Protein AF-A0A349CVR0-F1 (afdb_monomer)

Structure (mmCIF, N/CA/C/O backbone):
data_AF-A0A349CVR0-F1
#
_entry.id   AF-A0A349CVR0-F1
#
loop_
_atom_site.group_PDB
_atom_site.id
_atom_site.type_symbol
_atom_site.label_atom_id
_atom_site.label_alt_id
_atom_site.label_comp_id
_atom_site.label_asym_id
_atom_site.label_entity_id
_atom_site.label_seq_id
_atom_site.pdbx_PDB_ins_code
_atom_site.Cartn_x
_atom_site.Cartn_y
_atom_site.Cartn_z
_atom_site.occupancy
_atom_site.B_iso_or_equiv
_atom_site.auth_seq_id
_atom_site.auth_comp_id
_atom_site.auth_asym_id
_atom_site.auth_atom_id
_atom_site.pdbx_PDB_model_num
ATOM 1 N N . ALA A 1 1 ? -23.605 6.892 40.209 1.00 65.62 1 ALA A N 1
ATOM 2 C CA . ALA A 1 1 ? -23.032 5.630 39.696 1.00 65.62 1 ALA A CA 1
ATOM 3 C C . ALA A 1 1 ? -23.628 5.227 38.341 1.00 65.62 1 ALA A C 1
ATOM 5 O O . ALA A 1 1 ? -22.914 5.311 37.355 1.00 65.62 1 ALA A O 1
ATOM 6 N N . ALA A 1 2 ? -24.920 4.873 38.238 1.00 73.62 2 ALA A N 1
ATOM 7 C CA . ALA A 1 2 ? -25.500 4.354 36.984 1.00 73.62 2 ALA A CA 1
ATOM 8 C C . ALA A 1 2 ? -25.453 5.330 35.785 1.00 73.62 2 ALA A C 1
ATOM 10 O O . ALA A 1 2 ? -25.143 4.917 34.674 1.00 73.62 2 ALA A O 1
ATOM 11 N N . VAL A 1 3 ? -25.694 6.628 36.009 1.00 78.50 3 VAL A N 1
ATOM 12 C CA . VAL A 1 3 ? -25.643 7.652 34.944 1.00 78.50 3 VAL A CA 1
ATOM 13 C C . VAL A 1 3 ? -24.212 7.881 34.439 1.00 78.50 3 VAL A C 1
ATOM 15 O O . VAL A 1 3 ? -24.001 7.982 33.239 1.00 78.50 3 VAL A O 1
ATOM 18 N N . GLN A 1 4 ? -23.216 7.890 35.331 1.00 77.19 4 GLN A N 1
ATOM 19 C CA . GLN A 1 4 ? -21.801 8.008 34.946 1.00 77.19 4 GLN A CA 1
ATOM 20 C C . GLN A 1 4 ? -21.337 6.794 34.131 1.00 77.19 4 GLN A C 1
ATOM 22 O O . GLN A 1 4 ? -20.750 6.968 33.070 1.00 77.19 4 GLN A O 1
ATOM 27 N N . ALA A 1 5 ? -21.703 5.581 34.557 1.00 78.12 5 ALA A N 1
ATOM 28 C CA . ALA A 1 5 ? -21.410 4.361 33.805 1.00 78.12 5 ALA A CA 1
ATOM 29 C C . ALA A 1 5 ? -22.079 4.348 32.415 1.00 78.12 5 ALA A C 1
ATOM 31 O O . ALA A 1 5 ? -21.495 3.868 31.446 1.00 78.12 5 ALA A O 1
ATOM 32 N N . ALA A 1 6 ? -23.293 4.897 32.292 1.00 75.62 6 ALA A N 1
ATOM 33 C CA . ALA A 1 6 ? -23.977 5.020 31.006 1.00 75.62 6 ALA A CA 1
ATOM 34 C C . ALA A 1 6 ? -23.273 6.011 30.061 1.00 75.62 6 ALA A C 1
ATOM 36 O O . ALA A 1 6 ? -23.119 5.710 28.877 1.00 75.62 6 ALA A O 1
ATOM 37 N N . VAL A 1 7 ? -22.804 7.148 30.587 1.00 84.38 7 VAL A N 1
ATOM 38 C CA . VAL A 1 7 ? -22.047 8.156 29.825 1.00 84.38 7 VAL A CA 1
ATOM 39 C C . VAL A 1 7 ? -20.702 7.596 29.354 1.00 84.38 7 VAL A C 1
ATOM 41 O O . VAL A 1 7 ? -20.362 7.736 28.180 1.00 84.38 7 VAL A O 1
ATOM 44 N N . GLU A 1 8 ? -19.964 6.894 30.216 1.00 76.06 8 GLU A N 1
ATOM 45 C CA . GLU A 1 8 ? -18.711 6.221 29.838 1.00 76.06 8 GLU A CA 1
ATOM 46 C C . GLU A 1 8 ? -18.943 5.144 28.765 1.00 76.06 8 GLU A C 1
ATOM 48 O O . GLU A 1 8 ? -18.221 5.081 27.768 1.00 76.06 8 GLU A O 1
ATOM 53 N N . ALA A 1 9 ? -20.002 4.339 28.902 1.00 71.81 9 ALA A N 1
ATOM 54 C CA . ALA A 1 9 ? -20.362 3.326 27.910 1.00 71.81 9 ALA A CA 1
ATOM 55 C C . ALA A 1 9 ? -20.781 3.927 26.555 1.00 71.81 9 ALA A C 1
ATOM 57 O O . ALA A 1 9 ? -20.646 3.279 25.513 1.00 71.81 9 ALA A O 1
ATOM 58 N N . GLU A 1 10 ? -21.327 5.141 26.536 1.00 76.06 10 GLU A N 1
ATOM 59 C CA . GLU A 1 10 ? -21.632 5.858 25.298 1.00 76.06 10 GLU A CA 1
ATOM 60 C C . GLU A 1 10 ? -20.367 6.425 24.641 1.00 76.06 10 GLU A C 1
ATOM 62 O O . GLU A 1 10 ? -20.188 6.276 23.432 1.00 76.06 10 GLU A O 1
ATOM 67 N N . GLN A 1 11 ? -19.450 6.995 25.426 1.00 73.81 11 GLN A N 1
ATOM 68 C CA . GLN A 1 11 ? -18.164 7.486 24.924 1.00 73.81 11 GLN A CA 1
ATOM 69 C C . GLN A 1 11 ? -17.327 6.359 24.308 1.00 73.81 11 GLN A C 1
ATOM 71 O O . GLN A 1 11 ? -16.842 6.507 23.186 1.00 73.81 11 GLN A O 1
ATOM 76 N N . LEU A 1 12 ? -17.241 5.205 24.978 1.00 72.12 12 LEU A N 1
ATOM 77 C CA . LEU A 1 12 ? -16.555 4.018 24.454 1.00 72.12 12 LEU A CA 1
ATOM 78 C C . LEU A 1 12 ? -17.185 3.505 23.153 1.00 72.12 12 LEU A C 1
ATOM 80 O O . LEU A 1 12 ? -16.472 3.074 22.247 1.00 72.12 12 LEU A O 1
ATOM 84 N N . ARG A 1 13 ? -18.518 3.573 23.022 1.00 72.38 13 ARG A N 1
ATOM 85 C CA . ARG A 1 13 ? -19.207 3.211 21.773 1.00 72.38 13 ARG A CA 1
ATOM 86 C C . ARG A 1 13 ? -18.839 4.152 20.629 1.00 72.38 13 ARG A C 1
ATOM 88 O O . ARG A 1 13 ? -18.436 3.671 19.577 1.00 72.38 13 ARG A O 1
ATOM 95 N N . ARG A 1 14 ? -18.893 5.468 20.852 1.00 77.19 14 ARG A N 1
ATOM 96 C CA . ARG A 1 14 ? -18.522 6.470 19.835 1.00 77.19 14 ARG A CA 1
ATOM 97 C C . ARG A 1 14 ? -17.058 6.347 19.407 1.00 77.19 14 ARG A C 1
ATOM 99 O O . ARG A 1 14 ? -16.754 6.443 18.219 1.00 77.19 14 ARG A O 1
ATOM 106 N N . GLN A 1 15 ? -16.159 6.099 20.359 1.00 70.62 15 GLN A N 1
ATOM 107 C CA . GLN A 1 15 ? -14.754 5.811 20.071 1.00 70.62 15 GLN A CA 1
ATOM 108 C C . GLN A 1 15 ? -14.630 4.549 19.213 1.00 70.62 15 GLN A C 1
ATOM 110 O O . GLN A 1 15 ? -14.039 4.604 18.142 1.00 70.62 15 GLN A O 1
ATOM 115 N N . SER A 1 16 ? -15.277 3.449 19.609 1.00 70.25 16 SER A N 1
ATOM 116 C CA . SER A 1 16 ? -15.272 2.201 18.838 1.00 70.25 16 SER A CA 1
ATOM 117 C C . SER A 1 16 ? -15.805 2.366 17.410 1.00 70.25 16 SER A C 1
ATOM 119 O O . SER A 1 16 ? -15.245 1.771 16.492 1.00 70.25 16 SER A O 1
ATOM 121 N N . ASP A 1 17 ? -16.853 3.163 17.199 1.00 73.38 17 ASP A N 1
ATOM 122 C CA . ASP A 1 17 ? -17.393 3.440 15.862 1.00 73.38 17 ASP A CA 1
ATOM 123 C C . ASP A 1 17 ? -16.415 4.243 15.002 1.00 73.38 17 ASP A C 1
ATOM 125 O O . ASP A 1 17 ? -16.221 3.932 13.827 1.00 73.38 17 ASP A O 1
ATOM 129 N N . THR A 1 18 ? -15.743 5.222 15.607 1.00 73.00 18 THR A N 1
ATOM 130 C CA . THR A 1 18 ? -14.719 6.025 14.930 1.00 73.00 18 THR A CA 1
ATOM 131 C C . THR A 1 18 ? -13.531 5.154 14.509 1.00 73.00 18 THR A C 1
ATOM 133 O O . THR A 1 18 ? -13.061 5.255 13.379 1.00 73.00 18 THR A O 1
ATOM 136 N N . GLU A 1 19 ? -13.067 4.253 15.379 1.00 69.44 19 GLU A N 1
ATOM 137 C CA . GLU A 1 19 ? -11.964 3.336 15.056 1.00 69.44 19 GLU A CA 1
ATOM 138 C C . GLU A 1 19 ? -12.351 2.322 13.973 1.00 69.44 19 GLU A C 1
ATOM 140 O O . GLU A 1 19 ? -11.552 2.022 13.087 1.00 69.44 19 GLU A O 1
ATOM 145 N N . ARG A 1 20 ? -13.601 1.833 13.979 1.00 70.88 20 ARG A N 1
ATOM 146 C CA . ARG A 1 20 ? -14.117 0.985 12.893 1.00 70.88 20 ARG A CA 1
ATOM 147 C C . ARG A 1 20 ? -14.082 1.701 11.548 1.00 70.88 20 ARG A C 1
ATOM 149 O O . ARG A 1 20 ? -13.683 1.096 10.556 1.00 70.88 20 ARG A O 1
ATOM 156 N N . GLN A 1 21 ? -14.467 2.976 11.515 1.00 73.75 21 GLN A N 1
ATOM 157 C CA . GLN A 1 21 ? -14.404 3.783 10.297 1.00 73.75 21 GLN A CA 1
ATOM 158 C C . GLN A 1 21 ? -12.962 3.977 9.819 1.00 73.75 21 GLN A C 1
ATOM 160 O O . GLN A 1 21 ? -12.699 3.754 8.641 1.00 73.75 21 GLN A O 1
ATOM 165 N N . ARG A 1 22 ? -12.021 4.298 10.720 1.00 75.19 22 ARG A N 1
ATOM 166 C CA . ARG A 1 22 ? -10.593 4.422 10.366 1.00 75.19 22 ARG A CA 1
ATOM 167 C C . ARG A 1 22 ? -10.014 3.120 9.817 1.00 75.19 22 ARG A C 1
ATOM 169 O O . ARG A 1 22 ? -9.371 3.120 8.772 1.00 75.19 22 ARG A O 1
ATOM 176 N N . SER A 1 23 ? -10.308 1.996 10.465 1.00 71.81 23 SER A N 1
ATOM 177 C CA . SER A 1 23 ? -9.871 0.682 9.987 1.00 71.81 23 SER A CA 1
ATOM 178 C C . SER A 1 23 ? -10.423 0.357 8.597 1.00 71.81 23 SER A C 1
ATOM 180 O O . SER A 1 23 ? -9.715 -0.228 7.783 1.00 71.81 23 SER A O 1
ATOM 182 N N . ALA A 1 24 ? -11.682 0.707 8.319 1.00 76.81 24 ALA A N 1
ATOM 183 C CA . ALA A 1 24 ? -12.279 0.485 7.005 1.00 76.81 24 ALA A CA 1
ATOM 184 C C . ALA A 1 24 ? -11.616 1.360 5.927 1.00 76.81 24 ALA A C 1
ATOM 186 O O . ALA A 1 24 ? -11.384 0.889 4.815 1.00 76.81 24 ALA A O 1
ATOM 187 N N . THR A 1 25 ? -11.265 2.608 6.256 1.00 81.06 25 THR A N 1
ATOM 188 C CA . THR A 1 25 ? -10.543 3.490 5.328 1.00 81.06 25 THR A CA 1
ATOM 189 C C . THR A 1 25 ? -9.124 3.002 5.049 1.00 81.06 25 THR A C 1
ATOM 191 O O . THR A 1 25 ? -8.730 2.971 3.890 1.00 81.06 25 THR A O 1
ATOM 194 N N . GLU A 1 26 ? -8.394 2.535 6.068 1.00 77.81 26 GLU A N 1
ATOM 195 C CA . GLU A 1 26 ? -7.047 1.965 5.902 1.00 77.81 26 GLU A CA 1
ATOM 196 C C . GLU A 1 26 ? -7.061 0.717 5.011 1.00 77.81 26 GLU A C 1
ATOM 198 O O . GLU A 1 26 ? -6.207 0.560 4.141 1.00 77.81 26 GLU A O 1
ATOM 203 N N . GLN A 1 27 ? -8.051 -0.166 5.187 1.00 75.12 27 GLN A N 1
ATOM 204 C CA . GLN A 1 27 ? -8.214 -1.339 4.325 1.00 75.12 27 GLN A CA 1
ATOM 205 C C . GLN A 1 27 ? -8.525 -0.944 2.879 1.00 75.12 27 GLN A C 1
ATOM 207 O O . GLN A 1 27 ? -7.939 -1.498 1.949 1.00 75.12 27 GLN A O 1
ATOM 212 N N . ALA A 1 28 ? -9.425 0.021 2.676 1.00 81.69 28 ALA A N 1
ATOM 213 C CA . ALA A 1 28 ? -9.742 0.517 1.341 1.00 81.69 28 ALA A CA 1
ATOM 214 C C . ALA A 1 28 ? -8.511 1.139 0.658 1.00 81.69 28 ALA A C 1
ATOM 216 O O . ALA A 1 28 ? -8.289 0.912 -0.531 1.00 81.69 28 ALA A O 1
ATOM 217 N N . GLU A 1 29 ? -7.690 1.870 1.413 1.00 83.06 29 GLU A N 1
ATOM 218 C CA . GLU A 1 29 ? -6.444 2.464 0.929 1.00 83.06 29 GLU A CA 1
ATOM 219 C C . GLU A 1 29 ? -5.401 1.398 0.569 1.00 83.06 29 GLU A C 1
ATOM 221 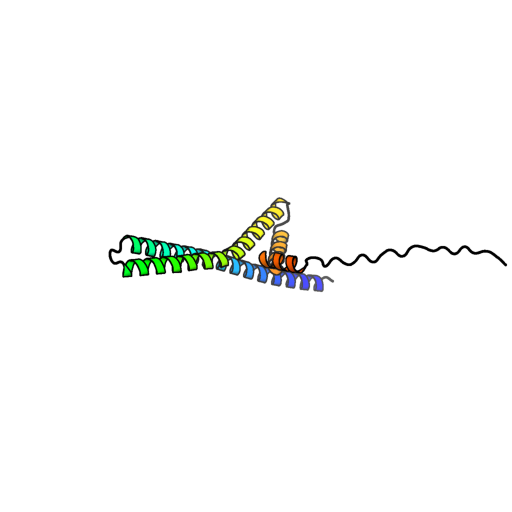O O . GLU A 1 29 ? -4.826 1.452 -0.516 1.00 83.06 29 GLU A O 1
ATOM 226 N N . ALA A 1 30 ? -5.221 0.371 1.406 1.00 77.88 30 ALA A N 1
ATOM 227 C CA . ALA A 1 30 ? -4.322 -0.746 1.113 1.00 77.88 30 ALA A CA 1
ATOM 228 C C . ALA A 1 30 ? -4.713 -1.482 -0.181 1.00 77.88 30 ALA A C 1
ATOM 230 O O . ALA A 1 30 ? -3.860 -1.788 -1.018 1.00 77.88 30 ALA A O 1
ATOM 231 N N . VAL A 1 31 ? -6.015 -1.723 -0.382 1.00 85.12 31 VAL A N 1
ATOM 232 C CA . VAL A 1 31 ? -6.539 -2.340 -1.612 1.00 85.12 31 VAL A CA 1
ATOM 233 C C . VAL A 1 31 ? -6.313 -1.433 -2.822 1.00 85.12 31 VAL A C 1
ATOM 235 O O . VAL A 1 31 ? -5.931 -1.919 -3.887 1.00 85.12 31 VAL A O 1
ATOM 238 N N . ALA A 1 32 ? -6.525 -0.123 -2.681 1.00 89.00 32 ALA A N 1
ATOM 239 C CA . ALA A 1 32 ? -6.294 0.834 -3.760 1.00 89.00 32 ALA A CA 1
ATOM 240 C C . ALA A 1 32 ? -4.812 0.900 -4.164 1.00 89.00 32 ALA A C 1
ATOM 242 O O . ALA A 1 32 ? -4.505 0.851 -5.354 1.00 89.00 32 ALA A O 1
ATOM 243 N N . LEU A 1 33 ? -3.898 0.940 -3.189 1.00 86.38 33 LEU A N 1
ATOM 244 C CA . LEU A 1 33 ? -2.454 0.920 -3.434 1.00 86.38 33 LEU A CA 1
ATOM 245 C C . LEU A 1 33 ? -2.011 -0.390 -4.096 1.00 86.38 33 LEU A C 1
ATOM 247 O O . LEU A 1 33 ? -1.224 -0.360 -5.036 1.00 86.38 33 LEU A O 1
ATOM 251 N N . SER A 1 34 ? -2.563 -1.530 -3.672 1.00 85.75 34 SER A N 1
ATOM 252 C CA . SER A 1 34 ? -2.262 -2.828 -4.294 1.00 85.75 34 SER A CA 1
ATOM 253 C C . SER A 1 34 ? -2.655 -2.842 -5.776 1.00 85.75 34 SER A C 1
ATOM 255 O O . SER A 1 34 ? -1.839 -3.171 -6.629 1.00 85.75 34 SER A O 1
ATOM 257 N N . ARG A 1 35 ? -3.864 -2.362 -6.107 1.00 91.44 35 ARG A N 1
ATOM 258 C CA . ARG A 1 35 ? -4.310 -2.235 -7.508 1.00 91.44 35 ARG A CA 1
ATOM 259 C C . ARG A 1 35 ? -3.428 -1.291 -8.324 1.00 91.44 35 ARG A C 1
ATOM 261 O O . ARG A 1 35 ? -3.165 -1.561 -9.491 1.00 91.44 35 ARG A O 1
ATOM 268 N N . GLN A 1 36 ? -2.976 -0.193 -7.720 1.00 91.62 36 GLN A N 1
ATOM 269 C CA . GLN A 1 36 ? -2.077 0.753 -8.378 1.00 91.62 36 GLN A CA 1
ATOM 270 C C . GLN A 1 36 ? -0.703 0.130 -8.670 1.00 91.62 36 GLN A C 1
ATOM 272 O O . GLN A 1 36 ? -0.129 0.408 -9.723 1.00 91.62 36 GLN A O 1
ATOM 277 N N . ALA A 1 37 ? 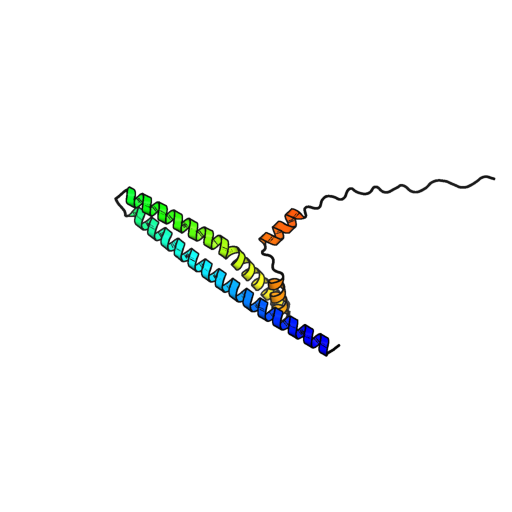-0.184 -0.713 -7.774 1.00 88.06 37 ALA A N 1
ATOM 278 C CA . ALA A 1 37 ? 1.038 -1.467 -8.034 1.00 88.06 37 ALA A CA 1
ATOM 279 C C . ALA A 1 37 ? 0.853 -2.434 -9.216 1.00 88.06 37 ALA A C 1
ATOM 281 O O . ALA A 1 37 ? 1.654 -2.399 -10.146 1.00 88.06 37 ALA A O 1
ATOM 282 N N . ASP A 1 38 ? -0.253 -3.187 -9.248 1.00 91.56 38 ASP A N 1
ATOM 283 C CA . ASP A 1 38 ? -0.561 -4.123 -10.342 1.00 91.56 38 ASP A CA 1
ATOM 284 C C . ASP A 1 38 ? -0.732 -3.423 -11.706 1.00 91.56 38 ASP A C 1
ATOM 286 O O . ASP A 1 38 ? -0.487 -4.000 -12.770 1.00 91.56 38 ASP A O 1
ATOM 290 N N . GLU A 1 39 ? -1.228 -2.184 -11.715 1.00 93.69 39 GLU A N 1
ATOM 291 C CA . GLU A 1 39 ? -1.291 -1.346 -12.919 1.00 93.69 39 GLU A CA 1
ATOM 292 C C . GLU A 1 39 ? 0.101 -0.922 -13.393 1.00 93.69 39 GLU A C 1
ATOM 294 O O . GLU A 1 39 ? 0.386 -1.015 -14.588 1.00 93.69 39 GLU A O 1
ATOM 299 N N . ALA A 1 40 ? 0.967 -0.502 -12.469 1.00 90.88 40 ALA A N 1
ATOM 300 C CA . ALA A 1 40 ? 2.338 -0.111 -12.776 1.00 90.88 40 ALA A CA 1
ATOM 301 C C . ALA A 1 40 ? 3.177 -1.303 -13.274 1.00 90.88 40 ALA A C 1
ATOM 303 O O . ALA A 1 40 ? 3.892 -1.165 -14.263 1.00 90.88 40 ALA A O 1
ATOM 304 N N . ASP A 1 41 ? 3.021 -2.499 -12.695 1.00 92.06 41 ASP A N 1
ATOM 305 C CA . ASP A 1 41 ? 3.678 -3.713 -13.203 1.00 92.06 41 ASP A CA 1
ATOM 306 C C . ASP A 1 41 ? 3.255 -4.024 -14.644 1.00 92.06 41 ASP A C 1
ATOM 308 O O . ASP A 1 41 ? 4.091 -4.293 -15.505 1.00 92.06 41 ASP A O 1
ATOM 312 N N . ARG A 1 42 ? 1.951 -3.940 -14.947 1.00 93.25 42 ARG A N 1
ATOM 313 C CA . ARG A 1 42 ? 1.454 -4.150 -16.316 1.00 93.25 42 ARG A CA 1
ATOM 314 C C . ARG A 1 42 ? 2.013 -3.121 -17.295 1.00 93.25 42 ARG A C 1
ATOM 316 O O . ARG A 1 42 ? 2.313 -3.475 -18.434 1.00 93.25 42 ARG A O 1
ATOM 323 N N . ALA A 1 43 ? 2.156 -1.867 -16.869 1.00 92.19 43 ALA A N 1
ATOM 324 C CA . ALA A 1 43 ? 2.775 -0.824 -17.680 1.00 92.19 43 ALA A CA 1
ATOM 325 C C . ALA A 1 43 ? 4.272 -1.096 -17.913 1.00 92.19 43 ALA A C 1
ATOM 327 O O . ALA A 1 43 ? 4.748 -0.942 -19.039 1.00 92.19 43 ALA A O 1
ATOM 328 N N . ALA A 1 44 ? 4.990 -1.568 -16.890 1.00 91.25 44 ALA A N 1
ATOM 329 C CA . ALA A 1 44 ? 6.390 -1.960 -17.004 1.00 91.25 44 ALA A CA 1
ATOM 330 C C . ALA A 1 44 ? 6.578 -3.116 -18.000 1.00 91.25 44 ALA A C 1
ATOM 332 O O . ALA A 1 44 ? 7.422 -3.030 -18.891 1.00 91.25 44 ALA A O 1
ATOM 333 N N . GLU A 1 45 ? 5.754 -4.163 -17.910 1.00 92.94 45 GLU A N 1
ATOM 334 C CA . GLU A 1 45 ? 5.780 -5.301 -18.839 1.00 92.94 45 GLU A CA 1
ATOM 335 C C . GLU A 1 45 ? 5.445 -4.895 -20.283 1.00 92.94 45 GLU A C 1
ATOM 337 O O . GLU A 1 45 ? 6.101 -5.335 -21.232 1.00 92.94 45 GLU A O 1
ATOM 342 N N . ALA A 1 46 ? 4.469 -4.002 -20.472 1.00 91.88 46 ALA A N 1
ATOM 343 C CA . ALA A 1 46 ? 4.148 -3.465 -21.793 1.00 91.88 46 ALA A CA 1
ATOM 344 C C . ALA A 1 46 ? 5.329 -2.681 -22.392 1.00 91.88 46 ALA A C 1
ATOM 346 O O . ALA A 1 46 ? 5.639 -2.836 -23.574 1.00 91.88 46 ALA A O 1
ATOM 347 N N . ALA A 1 47 ? 6.022 -1.883 -21.576 1.00 89.81 47 ALA A N 1
ATOM 348 C CA . ALA A 1 47 ? 7.202 -1.138 -22.000 1.00 89.81 47 ALA A CA 1
ATOM 349 C C . ALA A 1 47 ? 8.393 -2.061 -22.330 1.00 89.81 47 ALA A C 1
ATOM 351 O O . ALA A 1 47 ? 9.069 -1.834 -23.334 1.00 89.81 47 ALA A O 1
ATOM 352 N N . ARG A 1 48 ? 8.605 -3.152 -21.576 1.00 90.50 48 ARG A N 1
ATOM 353 C CA . ARG A 1 48 ? 9.605 -4.192 -21.912 1.00 90.50 48 ARG A CA 1
ATOM 354 C C . ARG A 1 48 ? 9.289 -4.867 -23.242 1.00 90.50 48 ARG A C 1
ATOM 356 O O . ARG A 1 48 ? 10.140 -4.916 -24.122 1.00 90.50 48 ARG A O 1
ATOM 363 N N . THR A 1 49 ? 8.037 -5.288 -23.416 1.00 92.38 49 THR A N 1
ATOM 364 C CA . THR A 1 49 ? 7.568 -5.909 -24.663 1.00 92.38 49 THR A CA 1
ATOM 365 C C . THR A 1 49 ? 7.773 -4.973 -25.854 1.00 92.38 49 THR A C 1
ATOM 367 O O . THR A 1 49 ? 8.202 -5.407 -26.919 1.00 92.38 49 THR A O 1
ATOM 370 N N . SER A 1 50 ? 7.504 -3.675 -25.671 1.00 87.19 50 SER A N 1
ATOM 371 C CA . SER A 1 50 ? 7.772 -2.652 -26.682 1.00 87.19 50 SER A CA 1
ATOM 372 C C . SER A 1 50 ? 9.262 -2.567 -27.015 1.00 87.19 50 SER A C 1
ATOM 374 O O . SER A 1 50 ? 9.612 -2.560 -28.189 1.00 87.19 50 SER A O 1
ATOM 376 N N . ALA A 1 51 ? 10.145 -2.539 -26.014 1.00 88.44 51 ALA A N 1
ATOM 377 C CA . ALA A 1 51 ? 11.589 -2.501 -26.237 1.00 88.44 51 ALA A CA 1
ATOM 378 C C . ALA A 1 51 ? 12.093 -3.713 -27.046 1.00 88.44 51 ALA A C 1
ATOM 380 O O . ALA A 1 51 ? 12.942 -3.555 -27.925 1.00 88.44 51 ALA A O 1
ATOM 381 N N . ASP A 1 52 ? 11.546 -4.904 -26.793 1.00 89.88 52 ASP A N 1
ATOM 382 C CA . ASP A 1 52 ? 11.968 -6.145 -27.454 1.00 89.88 52 ASP A CA 1
ATOM 383 C C . ASP A 1 52 ? 11.644 -6.170 -28.957 1.00 89.88 52 ASP A C 1
ATOM 385 O O . ASP A 1 52 ? 12.406 -6.733 -29.749 1.00 89.88 52 ASP A O 1
ATOM 389 N N . VAL A 1 53 ? 10.531 -5.548 -29.365 1.00 91.50 53 VAL A N 1
ATOM 390 C CA . VAL A 1 53 ? 10.073 -5.538 -30.767 1.00 91.50 53 VAL A CA 1
ATOM 391 C C . VAL A 1 53 ? 10.541 -4.318 -31.562 1.00 91.50 53 VAL A C 1
ATOM 393 O O . VAL A 1 53 ? 10.478 -4.338 -32.792 1.00 91.50 53 VAL A O 1
ATOM 396 N N . THR A 1 54 ? 11.023 -3.266 -30.894 1.00 86.88 54 THR A N 1
ATOM 397 C CA . THR A 1 54 ? 11.465 -2.027 -31.544 1.00 86.88 54 THR A CA 1
ATOM 398 C C . THR A 1 54 ? 12.837 -2.202 -32.212 1.00 86.88 54 THR A C 1
ATOM 400 O O . THR A 1 54 ? 13.809 -2.543 -31.531 1.00 86.88 54 THR A O 1
ATOM 403 N N . PRO A 1 55 ? 12.962 -1.961 -33.532 1.00 79.12 55 PRO A N 1
ATOM 404 C CA . PRO A 1 55 ? 14.233 -2.074 -34.249 1.00 79.12 55 PRO A CA 1
ATOM 405 C C . PRO A 1 55 ? 15.145 -0.849 -34.077 1.00 79.12 55 PRO A C 1
ATOM 407 O O . PRO A 1 55 ? 16.351 -0.977 -34.271 1.00 79.12 55 PRO A O 1
ATOM 410 N N . ASP A 1 56 ? 14.588 0.315 -33.728 1.00 93.94 56 ASP A N 1
ATOM 411 C CA . ASP A 1 56 ? 15.348 1.533 -33.439 1.00 93.94 56 ASP A CA 1
ATOM 412 C C . ASP A 1 56 ? 15.946 1.496 -32.024 1.00 93.94 56 ASP A C 1
ATOM 414 O O . ASP A 1 56 ? 15.262 1.210 -31.039 1.00 93.94 56 ASP A O 1
ATOM 418 N N . GLU A 1 57 ? 17.241 1.779 -31.918 1.00 87.69 57 GLU A N 1
ATOM 419 C CA . GLU A 1 57 ? 17.975 1.682 -30.655 1.00 87.69 57 GLU A CA 1
ATOM 420 C C . GLU A 1 57 ? 17.575 2.793 -29.669 1.00 87.69 57 GLU A C 1
ATOM 422 O O . GLU A 1 57 ? 17.417 2.527 -28.478 1.00 87.69 57 GLU A O 1
ATOM 427 N N . GLY A 1 58 ? 17.297 4.007 -30.155 1.00 89.31 58 GLY A N 1
ATOM 428 C CA . GLY A 1 58 ? 16.895 5.135 -29.311 1.00 89.31 58 GLY A CA 1
ATOM 42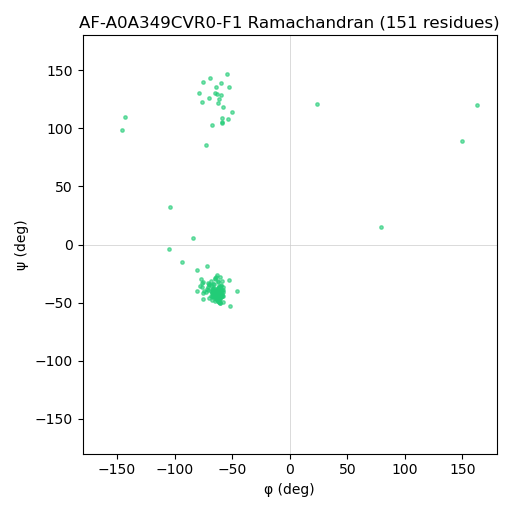9 C C . GLY A 1 58 ? 15.480 4.990 -28.746 1.00 89.31 58 GLY A C 1
ATOM 430 O O . GLY A 1 58 ? 15.224 5.333 -27.590 1.00 89.31 58 GLY A O 1
ATOM 431 N N . GLU A 1 59 ? 14.546 4.457 -29.530 1.00 86.69 59 GLU A N 1
ATOM 432 C CA . GLU A 1 59 ? 13.194 4.123 -29.072 1.00 86.69 59 GLU A CA 1
ATOM 433 C C . GLU A 1 59 ? 13.196 2.918 -28.117 1.00 86.69 59 GLU A C 1
ATOM 435 O O . GLU A 1 59 ? 12.435 2.893 -27.144 1.00 86.69 59 GLU A O 1
ATOM 440 N N . ARG A 1 60 ? 14.087 1.943 -28.337 1.00 89.12 60 ARG A N 1
ATOM 441 C CA . ARG A 1 60 ? 14.293 0.805 -27.432 1.00 89.12 60 ARG A CA 1
ATOM 442 C C . ARG A 1 60 ? 14.824 1.251 -26.071 1.00 89.12 60 ARG A C 1
ATOM 444 O O . ARG A 1 60 ? 14.280 0.834 -25.049 1.00 89.12 60 ARG A O 1
ATOM 451 N N . GLU A 1 61 ? 15.841 2.110 -26.042 1.00 90.69 61 GLU A N 1
ATOM 452 C CA . GLU A 1 61 ? 16.376 2.678 -24.797 1.00 90.69 61 GLU A CA 1
ATOM 453 C C . GLU A 1 61 ? 15.298 3.444 -24.022 1.00 90.69 61 GLU A C 1
ATOM 455 O O . GLU A 1 61 ? 15.135 3.255 -22.815 1.00 90.69 61 GLU A O 1
ATOM 460 N N . GLN A 1 62 ? 14.494 4.259 -24.710 1.00 90.50 62 GLN A N 1
ATOM 461 C CA . GLN A 1 62 ? 13.381 4.969 -24.077 1.00 90.50 62 GLN A CA 1
ATOM 462 C C . GLN A 1 62 ? 12.350 4.009 -23.477 1.00 90.50 62 GLN A C 1
ATOM 464 O O . GLN A 1 62 ? 11.910 4.219 -22.345 1.00 90.50 62 GLN A O 1
ATOM 469 N N . ALA A 1 63 ? 11.984 2.944 -24.193 1.00 87.88 63 ALA A N 1
ATOM 470 C CA . ALA A 1 63 ? 11.054 1.935 -23.697 1.00 87.88 63 ALA A CA 1
ATOM 471 C C . ALA A 1 63 ? 11.602 1.195 -22.460 1.00 87.88 63 ALA A C 1
ATOM 473 O O . ALA A 1 63 ? 10.861 0.975 -21.501 1.00 87.88 63 ALA A O 1
ATOM 474 N N . GLN A 1 64 ? 12.905 0.899 -22.414 1.00 89.38 64 GLN A N 1
ATOM 475 C CA . GLN A 1 64 ? 13.548 0.312 -21.230 1.00 89.38 64 GLN A CA 1
ATOM 476 C C . GLN A 1 64 ? 13.540 1.263 -20.026 1.00 89.38 64 GLN A C 1
ATOM 478 O O . GLN A 1 64 ? 13.184 0.851 -18.922 1.00 89.38 64 GLN A O 1
ATOM 483 N N . VAL A 1 65 ? 13.849 2.548 -20.233 1.00 93.06 65 VAL A N 1
ATOM 484 C CA . VAL A 1 65 ? 13.789 3.563 -19.166 1.00 93.06 65 VAL A CA 1
ATOM 485 C C . VAL A 1 65 ? 12.365 3.711 -18.623 1.00 93.06 65 VAL A C 1
ATOM 487 O O . VAL A 1 65 ? 12.174 3.866 -17.416 1.00 93.06 65 VAL A O 1
ATOM 490 N N . GLN A 1 66 ? 11.349 3.653 -19.487 1.00 90.25 66 GLN A N 1
ATOM 491 C CA . GLN A 1 66 ? 9.951 3.681 -19.049 1.00 90.25 66 GLN A CA 1
ATOM 492 C C . GLN A 1 66 ? 9.581 2.427 -18.252 1.00 90.25 66 GLN A C 1
ATOM 494 O O . GLN A 1 66 ? 8.954 2.543 -17.200 1.00 90.25 66 GLN A O 1
ATOM 499 N N . ALA A 1 67 ? 10.024 1.246 -18.689 1.00 90.25 67 ALA A N 1
ATOM 500 C CA . ALA A 1 67 ? 9.811 0.008 -17.947 1.00 90.25 67 ALA A CA 1
ATOM 501 C C . ALA A 1 67 ? 10.425 0.057 -16.541 1.00 90.25 67 ALA A C 1
ATOM 503 O O . ALA A 1 67 ? 9.783 -0.337 -15.570 1.00 90.25 67 ALA A O 1
ATOM 504 N N . GLU A 1 68 ? 11.650 0.569 -16.415 1.00 92.12 68 GLU A N 1
ATOM 505 C CA . GLU A 1 68 ? 12.325 0.719 -15.124 1.00 92.12 68 GLU A CA 1
ATOM 506 C C . GLU A 1 68 ? 11.594 1.715 -14.212 1.00 92.12 68 GLU A C 1
ATOM 508 O O . GLU A 1 68 ? 11.408 1.460 -13.021 1.00 92.12 68 GLU A O 1
ATOM 513 N N . ARG A 1 69 ? 11.114 2.838 -14.763 1.00 93.19 69 ARG A N 1
ATOM 514 C CA . ARG A 1 69 ? 10.326 3.825 -14.007 1.00 93.19 69 ARG A CA 1
ATOM 515 C C . ARG A 1 69 ? 9.033 3.238 -13.459 1.00 93.19 69 ARG A C 1
ATOM 517 O O . ARG A 1 69 ? 8.725 3.464 -12.289 1.00 93.19 69 ARG A O 1
ATOM 524 N N . GLU A 1 70 ? 8.292 2.502 -14.280 1.00 89.62 70 GLU A N 1
ATOM 525 C CA . GLU A 1 70 ? 7.035 1.889 -13.848 1.00 89.62 70 GLU A CA 1
ATOM 526 C C . GLU A 1 70 ? 7.275 0.739 -12.859 1.00 89.62 70 GLU A C 1
ATOM 528 O O . GLU A 1 70 ? 6.540 0.623 -11.880 1.00 89.62 70 GLU A O 1
ATOM 533 N N . GLN A 1 71 ? 8.366 -0.022 -13.004 1.00 90.81 71 GLN A N 1
ATOM 534 C CA . GLN A 1 71 ? 8.759 -1.019 -12.003 1.00 90.81 71 GLN A CA 1
ATOM 535 C C . GLN A 1 71 ? 9.073 -0.368 -10.648 1.00 90.81 71 GLN A C 1
ATOM 537 O O . GLN A 1 71 ? 8.519 -0.765 -9.624 1.00 90.81 71 GLN A O 1
ATOM 542 N N . ASN A 1 72 ? 9.889 0.690 -10.644 1.00 92.00 72 ASN A N 1
ATOM 543 C CA . ASN A 1 72 ? 10.211 1.445 -9.431 1.00 92.00 72 ASN A CA 1
ATOM 544 C C . ASN A 1 72 ? 8.951 2.037 -8.778 1.00 92.00 72 ASN A C 1
ATOM 546 O O . ASN A 1 72 ? 8.843 2.111 -7.552 1.00 92.00 72 ASN A O 1
ATOM 550 N N . ARG A 1 73 ? 7.975 2.457 -9.591 1.00 89.88 73 ARG A N 1
ATOM 551 C CA . ARG A 1 73 ? 6.679 2.939 -9.110 1.00 89.88 73 ARG A CA 1
ATOM 552 C C . ARG A 1 73 ? 5.860 1.822 -8.468 1.00 89.88 73 ARG A C 1
ATOM 554 O O . ARG A 1 73 ? 5.277 2.061 -7.408 1.00 89.88 73 ARG A O 1
ATOM 561 N N . ALA A 1 74 ? 5.802 0.644 -9.084 1.00 86.25 74 ALA A N 1
ATOM 562 C CA . ALA A 1 74 ? 5.128 -0.522 -8.523 1.00 86.25 74 ALA A CA 1
ATOM 563 C C . ALA A 1 74 ? 5.716 -0.880 -7.150 1.00 86.25 74 ALA A C 1
ATOM 565 O O . ALA A 1 74 ? 4.977 -0.954 -6.167 1.00 86.25 74 ALA A O 1
ATOM 566 N N . ASP A 1 75 ? 7.043 -0.973 -7.051 1.00 87.81 75 ASP A N 1
ATOM 567 C CA . ASP A 1 75 ? 7.741 -1.327 -5.811 1.00 87.81 75 ASP A CA 1
ATOM 568 C C . ASP A 1 75 ? 7.513 -0.292 -4.700 1.00 87.81 75 ASP A C 1
ATOM 570 O O . ASP A 1 75 ? 7.102 -0.648 -3.595 1.00 87.81 75 ASP A O 1
ATOM 574 N N . ALA A 1 76 ? 7.650 1.003 -5.005 1.00 86.56 76 ALA A N 1
ATOM 575 C CA . ALA A 1 76 ? 7.376 2.076 -4.044 1.00 86.56 76 ALA A CA 1
ATOM 576 C C . ALA A 1 76 ? 5.904 2.117 -3.588 1.00 86.56 76 ALA A C 1
ATOM 578 O O . ALA A 1 76 ? 5.586 2.628 -2.511 1.00 86.56 76 ALA A O 1
ATOM 579 N N . THR A 1 77 ? 4.985 1.626 -4.419 1.00 86.62 77 THR A N 1
ATOM 580 C CA . THR A 1 77 ? 3.557 1.555 -4.088 1.00 86.62 77 THR A CA 1
ATOM 581 C C . THR A 1 77 ? 3.270 0.339 -3.206 1.00 86.62 77 THR A C 1
ATOM 583 O O . THR A 1 77 ? 2.545 0.469 -2.217 1.00 86.62 77 THR A O 1
ATOM 586 N N . ARG A 1 78 ? 3.904 -0.811 -3.479 1.00 82.31 78 ARG A N 1
ATOM 587 C CA . ARG A 1 78 ? 3.848 -1.990 -2.601 1.00 82.31 78 ARG A CA 1
ATOM 588 C C . ARG A 1 78 ? 4.438 -1.706 -1.225 1.00 82.31 78 ARG A C 1
ATOM 590 O O . ARG A 1 78 ? 3.797 -2.044 -0.240 1.00 82.31 78 ARG A O 1
ATOM 597 N N . GLU A 1 79 ? 5.572 -1.010 -1.139 1.00 84.56 79 GLU A N 1
ATOM 598 C CA . GLU A 1 79 ? 6.193 -0.641 0.145 1.00 84.56 79 GLU A CA 1
ATOM 599 C C . GLU A 1 79 ? 5.247 0.200 1.027 1.00 84.56 79 GLU A C 1
ATOM 601 O O . GLU A 1 79 ? 5.254 0.095 2.253 1.00 84.56 79 GLU A O 1
ATOM 606 N N . LYS A 1 80 ? 4.377 1.013 0.414 1.00 81.75 80 LYS A N 1
ATOM 607 C CA . LYS A 1 80 ? 3.337 1.770 1.133 1.00 81.75 80 LYS A CA 1
ATOM 608 C C . LYS A 1 80 ? 2.141 0.904 1.529 1.00 81.75 80 LYS A C 1
ATOM 610 O O . LYS A 1 80 ? 1.556 1.135 2.586 1.00 81.75 80 LYS A O 1
ATOM 615 N N . ALA A 1 81 ? 1.768 -0.065 0.694 1.00 76.62 81 ALA A N 1
ATOM 616 C CA . ALA A 1 81 ? 0.634 -0.956 0.933 1.00 76.62 81 ALA A CA 1
ATOM 617 C C . ALA A 1 81 ? 0.931 -2.023 2.001 1.00 76.62 81 ALA A C 1
ATOM 619 O O . ALA A 1 81 ? 0.077 -2.312 2.841 1.00 76.62 81 ALA A O 1
ATOM 620 N N . GLU A 1 82 ? 2.143 -2.581 1.991 1.00 74.56 82 GLU A N 1
ATOM 621 C CA . GLU A 1 82 ? 2.587 -3.685 2.847 1.00 74.56 82 GLU A CA 1
ATOM 622 C C . GLU A 1 82 ? 2.323 -3.441 4.345 1.00 74.56 82 GLU A C 1
ATOM 624 O O . GLU A 1 82 ? 1.630 -4.259 4.949 1.00 74.56 82 GLU A O 1
ATOM 629 N N . PRO A 1 83 ? 2.738 -2.319 4.974 1.00 72.19 83 PRO A N 1
ATOM 630 C CA . PRO A 1 83 ? 2.486 -2.097 6.398 1.00 72.19 83 PRO A CA 1
ATOM 631 C C . PRO A 1 83 ? 0.996 -1.963 6.745 1.00 72.19 83 PRO A C 1
ATOM 633 O O . PRO A 1 83 ? 0.600 -2.319 7.859 1.00 72.19 83 PRO A O 1
ATOM 636 N N . LEU A 1 84 ? 0.164 -1.465 5.820 1.00 70.19 84 LEU A N 1
ATOM 637 C CA . LEU A 1 84 ? -1.285 -1.380 6.021 1.00 70.19 84 LEU A CA 1
ATOM 638 C C . LEU A 1 84 ? -1.906 -2.781 6.003 1.00 70.19 84 LEU A C 1
ATOM 640 O O . LEU A 1 84 ? -2.661 -3.129 6.915 1.00 70.19 84 LEU A O 1
ATOM 644 N N . TYR A 1 85 ? -1.523 -3.599 5.024 1.00 64.12 85 TYR A N 1
ATOM 645 C CA . TYR A 1 85 ? -1.990 -4.974 4.867 1.00 64.12 85 TYR A CA 1
ATOM 646 C C . TYR A 1 85 ? -1.558 -5.870 6.042 1.00 64.12 85 TYR A C 1
ATOM 648 O O . TYR A 1 85 ? -2.393 -6.519 6.675 1.00 64.12 85 TYR A O 1
ATOM 656 N N . ASP A 1 86 ? -0.284 -5.804 6.435 1.00 68.06 86 ASP A N 1
ATOM 657 C CA . ASP A 1 86 ? 0.284 -6.542 7.570 1.00 68.06 86 ASP A CA 1
ATOM 658 C C . ASP A 1 86 ? -0.427 -6.239 8.894 1.00 68.06 86 ASP A C 1
ATOM 660 O O . ASP A 1 86 ? -0.588 -7.106 9.761 1.00 68.06 86 ASP A O 1
ATOM 664 N N . SER A 1 87 ? -0.841 -4.984 9.079 1.00 67.19 87 SER A N 1
ATOM 665 C CA . SER A 1 87 ? -1.582 -4.568 10.267 1.00 67.19 87 SER A CA 1
ATOM 666 C C . SER A 1 87 ? -3.010 -5.121 10.281 1.00 67.19 87 SER A C 1
ATOM 668 O O . SER A 1 87 ? -3.540 -5.408 11.356 1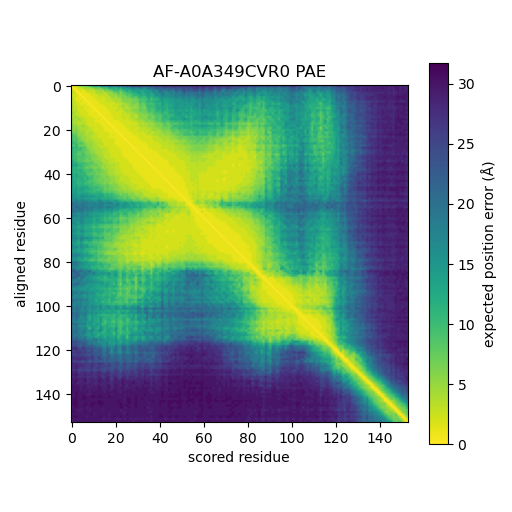.00 67.19 87 SER A O 1
ATOM 670 N N . ALA A 1 88 ? -3.636 -5.271 9.111 1.00 65.88 88 ALA A N 1
ATOM 671 C CA . ALA A 1 88 ? -4.988 -5.793 8.968 1.00 65.88 88 ALA A CA 1
ATOM 672 C C . ALA A 1 88 ? -5.016 -7.315 9.176 1.00 65.88 88 ALA A C 1
ATOM 674 O O . ALA A 1 88 ? -5.799 -7.795 9.996 1.00 65.88 88 ALA A O 1
ATOM 675 N N . GLU A 1 89 ? -4.101 -8.058 8.543 1.00 67.62 89 GLU A N 1
ATOM 676 C CA . GLU A 1 89 ? -4.001 -9.515 8.710 1.00 67.62 89 GLU A CA 1
ATOM 677 C C . GLU A 1 89 ? -3.685 -9.917 10.158 1.00 67.62 89 GLU A C 1
ATOM 679 O O . GLU A 1 89 ? -4.268 -10.864 10.690 1.00 67.62 89 GLU A O 1
ATOM 684 N N . ARG A 1 90 ? -2.778 -9.200 10.843 1.00 70.75 90 ARG A N 1
ATOM 685 C CA . ARG A 1 90 ? -2.484 -9.484 12.261 1.00 70.75 90 ARG A CA 1
ATOM 686 C C . ARG A 1 90 ? -3.718 -9.303 13.144 1.00 70.75 90 ARG A C 1
ATOM 688 O O . ARG A 1 90 ? -3.932 -10.115 14.043 1.00 70.75 90 ARG A O 1
ATOM 695 N N . ARG A 1 91 ? -4.526 -8.271 12.878 1.00 70.25 91 ARG A N 1
ATOM 696 C CA . ARG A 1 91 ? -5.775 -8.004 13.608 1.00 70.25 91 ARG A CA 1
ATOM 697 C C . ARG A 1 91 ? -6.808 -9.102 13.371 1.00 70.25 91 ARG A C 1
ATOM 699 O O . ARG A 1 91 ? -7.397 -9.583 14.333 1.00 70.25 91 ARG A O 1
ATOM 706 N N . GLU A 1 92 ? -6.980 -9.543 12.130 1.00 70.75 92 GLU A N 1
ATOM 707 C CA . GLU A 1 92 ? -7.902 -10.633 11.791 1.00 70.75 92 GLU A CA 1
ATOM 708 C C . GLU A 1 92 ? -7.509 -11.946 12.483 1.00 70.75 92 GLU A C 1
ATOM 710 O O . GLU A 1 92 ? -8.308 -12.522 13.221 1.00 70.75 92 GLU A O 1
ATOM 715 N N . ARG A 1 93 ? -6.235 -12.351 12.390 1.00 75.25 93 ARG A N 1
ATOM 716 C CA . ARG A 1 93 ? -5.743 -13.567 13.064 1.00 75.25 93 ARG A CA 1
ATOM 717 C C . ARG A 1 93 ? -5.910 -13.514 14.583 1.00 75.25 93 ARG A C 1
ATOM 719 O O . ARG A 1 93 ? -6.124 -14.545 15.221 1.00 75.25 93 ARG A O 1
ATOM 726 N N . ASP A 1 94 ? -5.757 -12.343 15.193 1.00 74.94 94 ASP A N 1
ATOM 727 C CA . ASP A 1 94 ? -5.947 -12.186 16.634 1.00 74.94 94 ASP A CA 1
ATOM 728 C C . ASP A 1 94 ? -7.426 -12.170 17.036 1.00 74.94 94 ASP A C 1
ATOM 730 O O . ASP A 1 94 ? -7.757 -12.694 18.104 1.00 74.94 94 ASP A O 1
ATOM 734 N N . ALA A 1 95 ? -8.314 -11.640 16.190 1.00 76.31 95 ALA A N 1
ATOM 735 C CA . ALA A 1 95 ? -9.756 -11.775 16.364 1.00 76.31 95 ALA A CA 1
ATOM 736 C C . ALA A 1 95 ? -10.171 -13.254 16.328 1.00 76.31 95 ALA A C 1
ATOM 738 O O . ALA A 1 95 ? -10.789 -13.732 17.283 1.00 76.31 95 ALA A O 1
ATOM 739 N N . ASP A 1 96 ? -9.718 -14.001 15.319 1.00 78.56 96 ASP A N 1
ATOM 740 C CA . ASP A 1 96 ? -10.006 -15.430 15.160 1.00 78.56 96 ASP A CA 1
ATOM 741 C C . ASP A 1 96 ? -9.544 -16.252 16.366 1.00 78.56 96 ASP A C 1
ATOM 743 O O . ASP A 1 96 ? -10.287 -17.085 16.891 1.00 78.56 96 ASP A O 1
ATOM 747 N N . LYS A 1 97 ? -8.334 -15.993 16.880 1.00 81.06 97 LYS A N 1
ATOM 748 C CA . LYS A 1 97 ? -7.833 -16.664 18.092 1.00 81.06 97 LYS A CA 1
ATOM 749 C C . LYS A 1 97 ? -8.706 -16.391 19.313 1.00 81.06 97 LYS A C 1
ATOM 751 O O . LYS A 1 97 ? -8.825 -17.258 20.177 1.00 81.06 97 LYS A O 1
ATOM 756 N N . LEU A 1 98 ? -9.262 -15.189 19.453 1.00 76.88 98 LEU A N 1
ATOM 757 C CA . LEU A 1 98 ? -10.123 -14.861 20.591 1.00 76.88 98 LEU A CA 1
ATOM 758 C C . LEU A 1 98 ? -11.480 -15.549 20.463 1.00 76.88 98 LEU A C 1
ATOM 760 O O . LEU A 1 98 ? -11.966 -16.102 21.450 1.00 76.88 98 LEU A O 1
ATOM 764 N N . GLU A 1 99 ? -12.048 -15.583 19.259 1.00 80.94 99 GLU A N 1
ATOM 765 C CA . GLU A 1 99 ? -13.283 -16.320 18.991 1.00 80.94 99 GLU A CA 1
ATOM 766 C C . GLU A 1 99 ? -13.109 -17.824 19.242 1.00 80.94 99 GLU A C 1
ATOM 768 O O . GLU A 1 99 ? -13.920 -18.425 19.947 1.00 80.94 99 GLU A O 1
ATOM 773 N N . GLN A 1 100 ? -12.000 -18.419 18.787 1.00 83.69 100 GLN A N 1
ATOM 774 C CA . GLN A 1 100 ? -11.657 -19.824 19.055 1.00 83.69 100 GLN A CA 1
ATOM 775 C C . GLN A 1 100 ? -11.495 -20.130 20.551 1.00 83.69 100 GLN A C 1
ATOM 777 O O . GLN A 1 100 ? -11.753 -21.248 20.994 1.00 83.69 100 GLN A O 1
ATOM 782 N N . ARG A 1 101 ? -11.100 -19.139 21.358 1.00 84.12 101 ARG A N 1
ATOM 783 C CA . ARG A 1 101 ? -11.008 -19.252 22.825 1.00 84.12 101 ARG A CA 1
ATOM 784 C C . ARG A 1 101 ? -12.349 -19.011 23.529 1.00 84.12 101 ARG A C 1
ATOM 786 O O . ARG A 1 101 ? -12.383 -18.971 24.757 1.00 84.12 101 ARG A O 1
ATOM 793 N N . GLY A 1 102 ? -13.437 -18.851 22.775 1.00 82.00 102 GLY A N 1
ATOM 794 C CA . GLY A 1 102 ? -14.788 -18.647 23.294 1.00 82.00 102 GLY A CA 1
ATOM 795 C C . GLY A 1 102 ? -15.075 -17.215 23.746 1.00 82.00 102 GLY A C 1
ATOM 796 O O . GLY A 1 102 ? -16.057 -16.981 24.452 1.00 82.00 102 GLY A O 1
ATOM 797 N N . VAL A 1 103 ? -14.239 -16.239 23.371 1.00 79.31 103 VAL A N 1
ATOM 798 C CA . VAL A 1 103 ? -14.505 -14.830 23.675 1.00 79.31 103 VAL A CA 1
ATOM 799 C C . VAL A 1 103 ? -15.691 -14.366 22.834 1.00 79.31 103 VAL A C 1
ATOM 801 O O . VAL A 1 103 ? -15.701 -14.493 21.612 1.00 79.31 103 VAL A O 1
ATOM 804 N N . GLY A 1 104 ? -16.711 -13.812 23.489 1.00 73.75 104 GLY A N 1
ATOM 805 C CA . GLY A 1 104 ? -17.907 -13.339 22.798 1.00 73.75 104 GLY A CA 1
ATOM 806 C C . GLY A 1 104 ? -17.583 -12.248 21.774 1.00 73.75 104 GLY A C 1
ATOM 807 O O . GLY A 1 104 ? -16.825 -11.322 22.070 1.00 73.75 104 GLY A O 1
ATOM 808 N N . LYS A 1 105 ? -18.225 -12.309 20.600 1.00 70.81 105 LYS A N 1
ATOM 809 C CA . LYS A 1 105 ? -17.991 -11.408 19.452 1.00 70.81 105 LYS A CA 1
ATOM 810 C C . LYS A 1 105 ? -17.911 -9.927 19.833 1.00 70.81 105 LYS A C 1
ATOM 812 O O . LYS A 1 105 ? -17.032 -9.211 19.378 1.00 70.81 105 LYS A O 1
ATOM 817 N N . LYS A 1 106 ? -18.770 -9.472 20.752 1.00 68.12 106 LYS A N 1
ATOM 818 C CA . LYS A 1 106 ? -18.787 -8.083 21.243 1.00 68.12 106 LYS A CA 1
ATOM 819 C C . LYS A 1 106 ? -17.493 -7.672 21.963 1.00 68.12 106 LYS A C 1
ATOM 821 O O . LYS A 1 106 ? -17.054 -6.536 21.815 1.00 68.12 106 LYS A O 1
ATOM 826 N N . ALA A 1 107 ? -16.892 -8.578 22.733 1.00 69.31 107 ALA A N 1
ATOM 827 C CA . ALA A 1 107 ? -15.627 -8.340 23.424 1.00 69.31 107 ALA A CA 1
ATOM 828 C C . ALA A 1 107 ? -14.435 -8.404 22.455 1.00 69.31 107 ALA A C 1
ATOM 830 O O . ALA A 1 107 ? -13.526 -7.585 22.567 1.00 69.31 107 ALA A O 1
ATOM 831 N N . VAL A 1 108 ? -14.480 -9.303 21.464 1.00 70.94 108 VAL A N 1
ATOM 832 C CA . VAL A 1 108 ? -13.495 -9.346 20.370 1.00 70.94 108 VAL A CA 1
ATOM 833 C C . VAL A 1 108 ? -13.509 -8.033 19.590 1.00 70.94 108 VAL A C 1
ATOM 835 O O . VAL A 1 108 ? -12.470 -7.393 19.466 1.00 70.94 108 VAL A O 1
ATOM 838 N N . SER A 1 109 ? -14.684 -7.557 19.164 1.00 66.25 109 SER A N 1
ATOM 839 C CA . SER A 1 109 ? -14.811 -6.280 18.450 1.00 66.25 109 SER A CA 1
ATOM 840 C C . SER A 1 109 ? -14.313 -5.087 19.271 1.00 66.25 109 SER A C 1
ATOM 842 O O . SER A 1 109 ? -13.655 -4.207 18.725 1.00 66.25 109 SER A O 1
ATOM 844 N N . ALA A 1 110 ? -14.599 -5.053 20.578 1.00 67.12 110 ALA A N 1
ATOM 845 C CA . ALA A 1 110 ? -14.125 -3.987 21.461 1.00 67.12 110 ALA A CA 1
ATOM 846 C C . ALA A 1 110 ? -12.595 -3.999 21.615 1.00 67.12 110 ALA A C 1
ATOM 848 O O . ALA A 1 110 ? -11.970 -2.941 21.585 1.00 67.12 110 ALA A O 1
ATOM 849 N N . LYS A 1 111 ? -11.985 -5.187 21.727 1.00 70.94 111 LYS A N 1
ATOM 850 C CA . LYS A 1 111 ? -10.526 -5.331 21.779 1.00 70.94 111 LYS A CA 1
ATOM 851 C C . LYS A 1 111 ? -9.877 -4.928 20.454 1.00 70.94 111 LYS A C 1
ATOM 853 O O . LYS A 1 111 ? -8.921 -4.167 20.469 1.00 70.94 111 LYS A O 1
ATOM 858 N N . MET A 1 112 ? -10.424 -5.374 19.321 1.00 73.88 112 MET A N 1
ATOM 859 C CA . MET A 1 112 ? -9.916 -4.985 18.001 1.00 73.88 112 MET A CA 1
ATOM 860 C C . MET A 1 112 ? -10.009 -3.471 17.791 1.00 73.88 112 MET A C 1
ATOM 862 O O . MET A 1 112 ? -9.063 -2.869 17.301 1.00 73.88 112 MET A O 1
ATOM 866 N N . ALA A 1 113 ? -11.094 -2.829 18.238 1.00 65.12 113 ALA A N 1
ATOM 867 C CA . ALA A 1 113 ? -11.210 -1.371 18.205 1.00 65.12 113 ALA A CA 1
ATOM 868 C C . ALA A 1 113 ? -10.147 -0.673 19.077 1.00 65.12 113 ALA A C 1
ATOM 870 O O . ALA A 1 113 ? -9.588 0.345 18.673 1.00 65.12 113 ALA A O 1
ATOM 871 N N . ALA A 1 114 ? -9.829 -1.231 20.249 1.00 64.88 114 ALA A N 1
ATOM 872 C CA . ALA A 1 114 ? -8.761 -0.714 21.099 1.00 64.88 114 ALA A CA 1
ATOM 873 C C . ALA A 1 114 ? -7.374 -0.881 20.452 1.00 64.88 114 ALA A C 1
ATOM 875 O O . ALA A 1 114 ? -6.603 0.078 20.444 1.00 64.88 114 ALA A O 1
ATOM 876 N N . ASP A 1 115 ? -7.087 -2.043 19.859 1.00 66.94 115 ASP A N 1
ATOM 877 C CA . ASP A 1 115 ? -5.827 -2.324 19.157 1.00 66.94 115 ASP A CA 1
ATOM 878 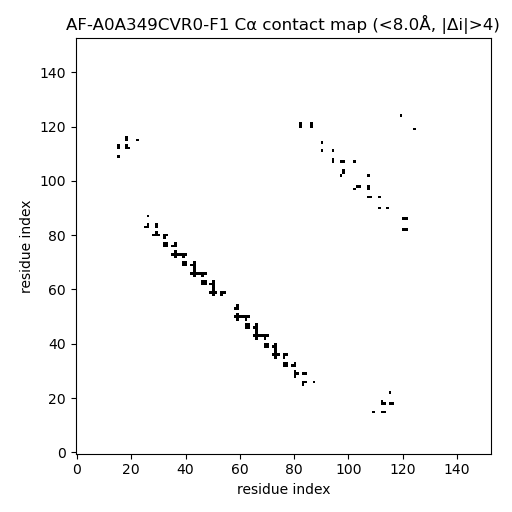C C . ASP A 1 115 ? -5.633 -1.392 17.945 1.00 66.94 115 ASP A C 1
ATOM 880 O O . ASP A 1 115 ? -4.508 -0.983 17.679 1.00 66.94 115 ASP A O 1
ATOM 884 N N . VAL A 1 116 ? -6.710 -0.971 17.265 1.00 63.72 116 VAL A N 1
ATOM 885 C CA . VAL A 1 116 ? -6.667 0.080 16.225 1.00 63.72 116 VAL A CA 1
ATOM 886 C C . VAL A 1 116 ? -6.332 1.448 16.826 1.00 63.72 116 VAL A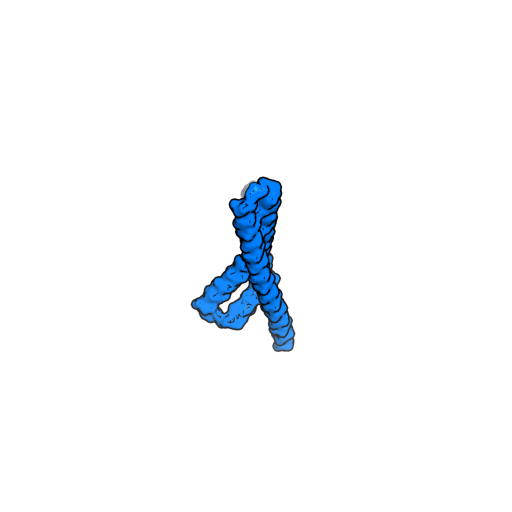 C 1
ATOM 888 O O . VAL A 1 116 ? -5.405 2.107 16.366 1.00 63.72 116 VAL A O 1
ATOM 891 N N . SER A 1 117 ? -7.005 1.847 17.912 1.00 55.28 117 SER A N 1
ATOM 892 C CA . SER A 1 117 ? -6.758 3.148 18.565 1.00 55.28 117 SER A CA 1
ATOM 893 C C . SER A 1 117 ? -5.351 3.291 19.165 1.00 55.28 117 SER A C 1
ATOM 895 O O . SER A 1 117 ? -4.838 4.401 19.301 1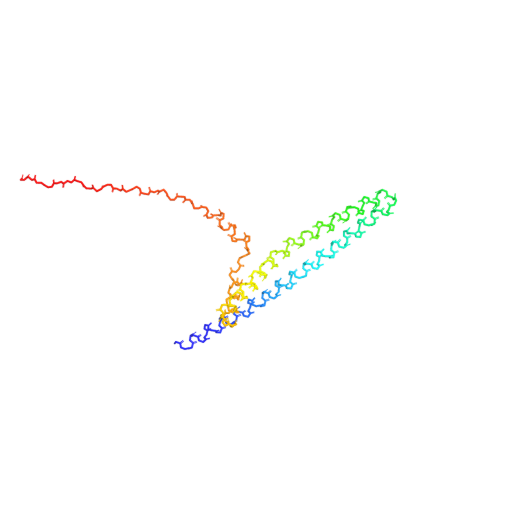.00 55.28 117 SER A O 1
ATOM 897 N N . GLN A 1 118 ? -4.739 2.171 19.566 1.00 57.78 118 GLN A N 1
ATOM 898 C CA . GLN A 1 118 ? -3.414 2.108 20.196 1.00 57.78 118 GLN A CA 1
ATOM 899 C C . GLN A 1 118 ? -2.326 1.599 19.238 1.00 57.78 118 GLN A C 1
ATOM 901 O O . GLN A 1 118 ? -1.148 1.542 19.609 1.00 57.78 118 GLN A O 1
ATOM 906 N N . GLY A 1 119 ? -2.708 1.219 18.018 1.00 54.47 119 GLY A N 1
ATOM 907 C CA . GLY A 1 119 ? -1.861 0.562 17.035 1.00 54.47 119 GLY A CA 1
ATOM 908 C C . GLY A 1 119 ? -0.843 1.519 16.440 1.00 54.47 119 GLY A C 1
ATOM 909 O O . GLY A 1 119 ? -1.039 2.083 15.370 1.00 54.47 119 GLY A O 1
ATOM 910 N N . LYS A 1 120 ? 0.299 1.685 17.108 1.00 49.12 120 LYS A N 1
ATOM 911 C CA . LYS A 1 120 ? 1.506 2.162 16.428 1.00 49.12 120 LYS A CA 1
ATOM 912 C C . LYS A 1 120 ? 1.901 1.108 15.381 1.00 49.12 120 LYS A C 1
ATOM 914 O O . LYS A 1 120 ? 1.913 -0.076 15.727 1.00 49.12 120 LYS A O 1
ATOM 919 N N . PRO A 1 121 ? 2.268 1.494 14.144 1.00 49.47 121 PRO A N 1
ATOM 920 C CA . PRO A 1 121 ? 2.722 0.537 13.138 1.00 49.47 121 PRO A CA 1
ATOM 921 C C . PRO A 1 121 ? 3.890 -0.290 13.689 1.00 49.47 121 PRO A C 1
ATOM 923 O O . PRO A 1 121 ? 4.690 0.213 14.484 1.00 49.47 121 PRO A O 1
ATOM 926 N N . ALA A 1 122 ? 4.006 -1.558 13.284 1.00 45.16 122 ALA A N 1
ATOM 927 C CA . ALA A 1 122 ? 5.013 -2.487 13.815 1.00 45.16 122 ALA A CA 1
ATOM 928 C C . ALA A 1 122 ? 6.452 -1.921 13.743 1.00 45.16 122 ALA A C 1
ATOM 930 O O . ALA A 1 122 ? 7.270 -2.161 14.632 1.00 45.16 122 ALA A O 1
ATOM 931 N N . THR A 1 123 ? 6.738 -1.074 12.751 1.00 42.41 123 THR A N 1
ATOM 932 C CA . THR A 1 123 ? 8.011 -0.354 12.590 1.00 42.41 123 THR A CA 1
ATOM 933 C C . THR A 1 123 ? 8.251 0.721 13.661 1.00 42.41 123 THR A C 1
ATOM 935 O O . THR A 1 123 ? 9.390 0.950 14.074 1.00 42.41 123 THR A O 1
ATOM 938 N N . ALA A 1 124 ? 7.197 1.350 14.184 1.00 41.53 124 ALA A N 1
ATOM 939 C CA . ALA A 1 124 ? 7.277 2.319 15.275 1.00 41.53 124 ALA A CA 1
ATOM 940 C C . ALA A 1 124 ? 7.474 1.649 16.648 1.00 41.53 124 ALA A C 1
ATOM 942 O O . ALA A 1 124 ? 8.138 2.224 17.514 1.00 41.53 124 ALA A O 1
ATOM 943 N N . ALA A 1 125 ? 6.969 0.424 16.839 1.00 42.88 125 ALA A N 1
ATOM 944 C CA . ALA A 1 125 ? 7.229 -0.369 18.045 1.00 42.88 125 ALA A CA 1
ATOM 945 C C . ALA A 1 125 ? 8.711 -0.785 18.146 1.00 42.88 125 ALA A C 1
ATOM 947 O O . ALA A 1 125 ? 9.314 -0.674 19.214 1.00 42.88 125 ALA A O 1
ATOM 948 N N . VAL A 1 126 ? 9.336 -1.159 17.023 1.00 48.78 126 VAL A N 1
ATOM 949 C CA . VAL A 1 126 ? 10.773 -1.491 16.975 1.00 48.78 126 VAL A CA 1
ATOM 950 C C . VAL A 1 126 ? 11.654 -0.243 17.147 1.00 48.78 126 VAL A C 1
ATOM 952 O O . VAL A 1 126 ? 12.640 -0.295 17.884 1.00 48.78 126 VAL A O 1
ATOM 955 N N . LYS A 1 127 ? 11.278 0.910 16.566 1.00 44.81 127 LYS A N 1
ATOM 956 C CA . LYS A 1 127 ? 12.002 2.186 16.763 1.00 44.81 127 LYS A CA 1
ATOM 957 C C . LYS A 1 127 ? 12.017 2.638 18.227 1.00 44.81 127 LYS A C 1
ATOM 959 O O . LYS A 1 127 ? 13.049 3.090 18.720 1.00 44.81 127 LYS A O 1
ATOM 964 N N . ALA A 1 128 ? 10.897 2.484 18.937 1.00 47.47 128 ALA A N 1
ATOM 965 C CA . ALA A 1 128 ? 10.828 2.786 20.366 1.00 47.47 128 ALA A CA 1
ATOM 966 C C . ALA A 1 128 ? 11.704 1.832 21.201 1.00 47.47 128 ALA A C 1
ATOM 968 O O . ALA A 1 128 ? 12.320 2.261 22.175 1.00 47.47 128 ALA A O 1
ATOM 969 N N . GLN A 1 129 ? 11.822 0.566 20.789 1.00 43.81 129 GLN A N 1
ATOM 970 C CA . GLN A 1 129 ? 12.630 -0.432 21.490 1.00 43.81 129 GLN A CA 1
ATOM 971 C C . GLN A 1 129 ? 14.143 -0.243 21.269 1.00 43.81 129 GLN A C 1
ATOM 973 O O . GLN A 1 129 ? 14.920 -0.456 22.197 1.00 43.81 129 GLN A O 1
ATOM 978 N N . GLN A 1 130 ? 14.576 0.248 20.100 1.00 45.28 130 GLN A N 1
ATOM 979 C CA . GLN A 1 130 ? 15.979 0.637 19.872 1.00 45.28 130 GLN A CA 1
ATOM 980 C C . GLN A 1 130 ? 16.400 1.872 20.686 1.00 45.28 130 GLN A C 1
ATOM 982 O O . GLN A 1 130 ? 17.529 1.929 21.178 1.00 45.28 130 GLN A O 1
ATOM 987 N N . ALA A 1 131 ? 15.491 2.831 20.895 1.00 47.31 131 ALA A N 1
ATOM 988 C CA . ALA A 1 131 ? 15.752 3.998 21.742 1.00 47.31 131 ALA A CA 1
ATOM 989 C C . ALA A 1 131 ? 15.797 3.661 23.248 1.00 47.31 131 ALA A C 1
ATOM 991 O O . ALA A 1 131 ? 16.361 4.424 24.031 1.00 47.31 131 ALA A O 1
ATOM 992 N N . GLN A 1 132 ? 15.241 2.515 23.658 1.00 49.06 132 GLN A N 1
ATOM 993 C CA . GLN A 1 132 ? 15.241 2.029 25.041 1.00 49.06 132 GLN A CA 1
ATOM 994 C C . GLN A 1 132 ? 16.249 0.899 25.286 1.00 49.06 132 GLN A C 1
ATOM 996 O O . GLN A 1 132 ? 16.033 0.046 26.148 1.00 49.06 132 GLN A O 1
ATOM 1001 N N . SER A 1 133 ? 17.389 0.900 24.584 1.00 46.12 133 SER A N 1
ATOM 1002 C CA . SER A 1 133 ? 18.543 0.130 25.056 1.00 46.12 133 SER A CA 1
ATOM 1003 C C . SER A 1 133 ? 18.916 0.639 26.454 1.00 46.12 133 SER A C 1
ATOM 1005 O O . SER A 1 133 ? 19.383 1.761 26.649 1.00 46.12 133 SER A O 1
ATOM 1007 N N . ALA A 1 134 ? 18.583 -0.175 27.456 1.00 52.09 134 ALA A N 1
ATOM 1008 C CA . ALA A 1 134 ? 18.711 0.147 28.863 1.00 52.09 134 ALA A CA 1
ATOM 1009 C C . ALA A 1 134 ? 20.146 0.593 29.164 1.00 52.09 134 ALA A C 1
ATOM 1011 O O . ALA A 1 134 ? 21.073 -0.216 29.195 1.00 52.09 134 ALA A O 1
ATOM 1012 N N . LYS A 1 135 ? 20.331 1.895 29.410 1.00 48.66 135 LYS A N 1
ATOM 1013 C CA . LYS A 1 135 ? 21.554 2.419 30.015 1.00 48.66 135 LYS A CA 1
ATOM 1014 C C . LYS A 1 135 ? 21.684 1.711 31.364 1.00 48.66 135 LYS A C 1
ATOM 1016 O O . LYS A 1 135 ? 20.909 1.983 32.283 1.00 48.66 135 LYS A O 1
ATOM 1021 N N . ALA A 1 136 ? 22.595 0.742 31.443 1.00 55.69 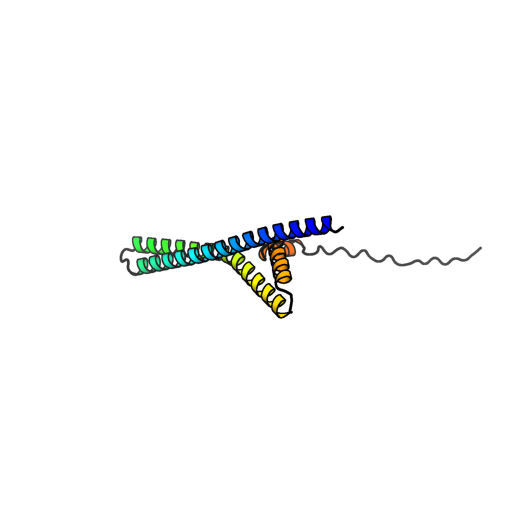136 ALA A N 1
ATOM 1022 C CA . ALA A 1 136 ? 22.850 -0.037 32.642 1.00 55.69 136 ALA A CA 1
ATOM 1023 C C . ALA A 1 136 ? 23.036 0.921 33.825 1.00 55.69 136 ALA A C 1
ATOM 1025 O O . ALA A 1 136 ? 23.961 1.735 33.845 1.00 55.69 136 ALA A O 1
ATOM 1026 N N . ARG A 1 137 ? 22.112 0.869 34.789 1.00 56.62 137 ARG A N 1
ATOM 1027 C CA . ARG A 1 137 ? 22.224 1.635 36.031 1.00 56.62 137 ARG A CA 1
ATOM 1028 C C . ARG A 1 137 ? 23.477 1.132 36.753 1.00 56.62 137 ARG A C 1
ATOM 1030 O O . ARG A 1 137 ? 23.533 -0.069 37.027 1.00 56.62 137 ARG A O 1
ATOM 1037 N N . PRO A 1 138 ? 24.473 1.980 37.065 1.00 48.53 138 PRO A N 1
ATOM 1038 C CA . PRO A 1 138 ? 25.616 1.523 37.833 1.00 48.53 138 PRO A CA 1
ATOM 1039 C C . PRO A 1 138 ? 25.121 1.036 39.196 1.00 48.53 138 PRO A C 1
ATOM 1041 O O . PRO A 1 138 ? 24.381 1.721 39.906 1.00 48.53 138 PRO A O 1
ATOM 1044 N N . ASN A 1 139 ? 25.487 -0.204 39.498 1.00 48.88 139 ASN A N 1
ATOM 1045 C CA . ASN A 1 139 ? 25.110 -0.944 40.686 1.00 48.88 139 ASN A CA 1
ATOM 1046 C C . ASN A 1 139 ? 25.591 -0.163 41.921 1.00 48.88 139 ASN A C 1
ATOM 1048 O O . ASN A 1 139 ? 26.794 -0.056 42.159 1.00 48.88 139 ASN A O 1
ATOM 1052 N N . ARG A 1 140 ? 24.663 0.439 42.677 1.00 49.44 140 ARG A N 1
ATOM 1053 C CA . ARG A 1 140 ? 24.974 1.160 43.918 1.00 49.44 140 ARG A CA 1
ATOM 1054 C C . ARG A 1 140 ? 25.440 0.121 44.933 1.00 49.44 140 ARG A C 1
ATOM 1056 O O . ARG A 1 140 ? 24.640 -0.661 45.444 1.00 49.44 140 ARG A O 1
ATOM 1063 N N . SER A 1 141 ? 26.752 0.065 45.130 1.00 53.28 141 SER A N 1
ATOM 1064 C CA . SER A 1 141 ? 27.433 -0.893 45.989 1.00 53.28 141 SER A CA 1
ATOM 1065 C C . SER A 1 141 ? 26.835 -0.898 47.397 1.00 53.28 141 SER A C 1
ATOM 1067 O O . SER A 1 141 ? 26.543 0.136 47.997 1.00 53.28 141 SER A O 1
ATOM 1069 N N . ARG A 1 142 ? 26.628 -2.116 47.902 1.00 52.78 142 ARG A N 1
ATOM 1070 C CA . ARG A 1 142 ? 26.217 -2.425 49.270 1.00 52.78 142 ARG A CA 1
ATOM 1071 C C . ARG A 1 142 ? 27.235 -1.837 50.254 1.00 52.78 142 ARG A C 1
ATOM 1073 O O . ARG A 1 142 ? 28.387 -2.260 50.255 1.00 52.78 142 ARG A O 1
ATOM 1080 N N . SER A 1 143 ? 26.803 -0.919 51.113 1.00 51.28 143 SER A N 1
ATOM 1081 C CA . SER A 1 143 ? 27.570 -0.519 52.298 1.00 51.28 143 SER A CA 1
ATOM 1082 C C . SER A 1 143 ? 27.692 -1.712 53.262 1.00 51.28 143 SER A C 1
ATOM 1084 O O . SER A 1 143 ? 26.668 -2.331 53.569 1.00 51.28 143 SER A O 1
ATOM 1086 N N . PRO A 1 144 ? 28.892 -2.063 53.758 1.00 52.62 144 PRO A N 1
ATOM 1087 C CA . PRO A 1 144 ? 29.034 -3.109 54.761 1.00 52.62 144 PRO A CA 1
ATOM 1088 C C . PRO A 1 144 ? 28.593 -2.621 56.151 1.00 52.62 144 PRO A C 1
ATOM 1090 O O . PRO A 1 144 ? 28.849 -1.490 56.561 1.00 52.62 144 PRO A O 1
ATOM 1093 N N . LYS A 1 145 ? 27.899 -3.517 56.860 1.00 50.38 145 LYS A N 1
ATOM 1094 C CA . LYS A 1 145 ? 27.399 -3.389 58.235 1.00 50.38 145 LYS A CA 1
ATOM 1095 C C . LYS A 1 145 ? 28.545 -3.243 59.253 1.00 50.38 145 LYS A C 1
ATOM 1097 O O . LYS A 1 145 ? 29.444 -4.071 59.283 1.00 50.38 145 LYS A O 1
ATOM 1102 N N . VAL A 1 146 ? 28.416 -2.218 60.098 1.00 53.59 146 VAL A N 1
ATOM 1103 C CA . VAL A 1 146 ? 28.662 -2.134 61.556 1.00 53.59 146 VAL A CA 1
ATOM 1104 C C . VAL A 1 146 ? 29.638 -3.137 62.193 1.00 53.59 146 VAL A C 1
ATOM 1106 O O . VAL A 1 146 ? 29.319 -4.317 62.303 1.00 53.59 146 VAL A O 1
ATOM 1109 N N . GLN A 1 147 ? 30.699 -2.613 62.820 1.00 51.97 147 GLN A N 1
ATOM 11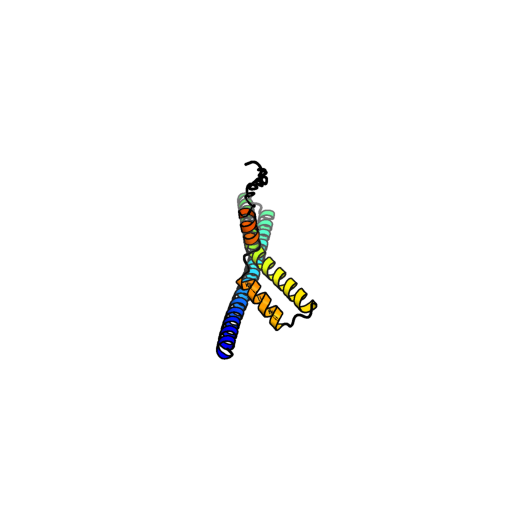10 C CA . GLN A 1 147 ? 31.241 -3.138 64.082 1.00 51.97 147 GLN A CA 1
ATOM 1111 C C . GLN A 1 147 ? 31.719 -1.978 64.970 1.00 51.97 147 GLN A C 1
ATOM 1113 O O . GLN A 1 147 ? 32.732 -1.344 64.687 1.00 51.97 147 GLN A O 1
ATOM 1118 N N . ARG A 1 148 ? 31.009 -1.707 66.069 1.00 46.75 148 ARG A N 1
ATOM 1119 C CA . ARG A 1 148 ? 31.633 -1.155 67.276 1.00 46.75 148 ARG A CA 1
ATOM 1120 C C . ARG A 1 148 ? 30.906 -1.730 68.482 1.00 46.75 148 ARG A C 1
ATOM 1122 O O . ARG A 1 148 ? 29.798 -1.330 68.811 1.00 46.75 148 ARG A O 1
ATOM 1129 N N . THR A 1 149 ? 31.525 -2.756 69.040 1.00 46.47 149 THR A N 1
ATOM 1130 C CA . THR A 1 149 ? 31.202 -3.351 70.329 1.00 46.47 149 THR A CA 1
ATOM 1131 C C . THR A 1 149 ? 31.346 -2.303 71.424 1.00 46.47 149 THR A C 1
ATOM 1133 O O . THR A 1 149 ? 32.378 -1.638 71.525 1.00 46.47 149 THR A O 1
ATOM 1136 N N . GLU A 1 150 ? 30.304 -2.169 72.230 1.00 49.25 150 GLU A N 1
ATOM 1137 C CA . GLU A 1 150 ? 30.344 -1.509 73.528 1.00 49.25 150 GLU A CA 1
ATOM 1138 C C . GLU A 1 150 ? 31.168 -2.350 74.509 1.00 49.25 150 GLU A C 1
ATOM 1140 O O . GLU A 1 150 ? 31.093 -3.576 74.444 1.00 49.25 150 GLU A O 1
ATOM 1145 N N . LEU A 1 151 ? 31.929 -1.696 75.398 1.00 41.53 151 LEU A N 1
ATOM 1146 C CA . LEU A 1 151 ? 32.096 -2.026 76.826 1.00 41.53 151 LEU A CA 1
ATOM 1147 C C . LEU A 1 151 ? 33.343 -1.337 77.393 1.00 41.53 151 LEU A C 1
ATOM 1149 O O . LEU A 1 151 ? 34.461 -1.648 76.990 1.00 41.53 151 LEU A O 1
ATOM 1153 N N . GLY A 1 152 ? 33.153 -0.490 78.409 1.00 43.59 152 GLY A N 1
ATOM 1154 C CA . GLY A 1 152 ? 34.202 -0.246 79.401 1.00 43.59 152 GLY A CA 1
ATOM 1155 C C . GLY A 1 152 ? 34.223 1.140 80.037 1.00 43.59 152 GLY A C 1
ATOM 1156 O O . GLY A 1 152 ? 34.951 1.985 79.543 1.00 43.59 152 GLY A O 1
ATOM 1157 N N . ARG A 1 153 ? 33.474 1.268 81.144 1.00 40.59 153 ARG A N 1
ATOM 1158 C CA . ARG A 1 153 ? 33.639 2.149 82.326 1.00 40.59 153 ARG A CA 1
ATOM 1159 C C . ARG A 1 153 ? 34.012 3.619 82.138 1.00 40.59 153 ARG A C 1
ATOM 1161 O O . ARG A 1 153 ? 35.166 3.905 81.767 1.00 40.59 153 ARG A O 1
#

Radius of gyration: 29.52 Å; Cα contacts (8 Å, |Δi|>4): 87; chains: 1; bounding box: 60×28×117 Å

Foldseek 3Di:
DVVVVVVVVVVLVVLLVVLVVVLVVLVVLLVVLLVLLVVLQVQLVVLCVQLVPDPDPVSNVVSNVSSVVSNVVSVVSCVVSVLSVVLNVVLVVVLVVCVVVVNDNVVSSSVSSVCSVVPDGPVVVVVVVVVPPPPPDPDPDDDDDDDDDDDDD

Secondary structure (DSSP, 8-state):
-HHHHHHHHHHHHHHHHHHHHHHHHHHHHHHHHHHHHHHHHHHHHHHHHHHHH---HHHHHHHHHHHHHHHHHHHHHHHHHHHHHHHHHHHHHHHHHHHHTT--HHHHHHHHHHHHHH---HHHHHHHHHHT--------PPPPP--------

Mean predicted aligned error: 15.52 Å

Solvent-accessible surface area (backbone atoms only — not comparable to full-atom values): 8500 Å² total; per-residue (Å²): 108,73,67,59,55,51,52,52,56,47,52,54,48,55,50,40,53,51,35,51,52,52,54,52,50,48,51,53,49,24,53,50,32,46,54,51,17,58,51,24,43,53,50,13,52,53,23,43,55,48,26,74,72,44,88,50,67,70,62,19,52,52,24,45,54,49,15,52,52,25,39,54,49,15,53,59,30,41,66,64,17,47,64,50,47,55,55,48,54,54,50,51,56,52,43,52,54,37,47,77,71,67,45,54,67,72,59,42,52,52,50,53,28,48,50,57,74,67,54,64,56,74,70,55,55,52,54,54,53,66,74,57,63,72,76,77,74,79,77,81,76,82,79,82,83,85,88,80,83,86,86,82,134

Nearest PDB structures (foldseek):
  8abq-assembly1_A  TM=7.661E-01  e=4.581E+00  Homo sapiens
  4fzs-assembly1_A  TM=5.988E-01  e=4.103E+00  Homo sapiens
  4wpe-assembly1_A-2  TM=6.434E-01  e=6.736E+00  Saccharomyces cerevisiae S288C
  3na7-assembly1_A  TM=4.066E-01  e=5.114E+00  Helicobacter pylori NCTC 11638

pLDDT: mean 72.73, std 15.77, range [40.59, 93.94]

Sequence (153 aa):
AAVQAAVEAEQLRRQSDTERQRSATEQAEAVALSRQADEADRAAEAARTSADVTPDEGEREQAQVQAEREQNRADATREKAEPLYDSAERRERDADKLEQRGVGKKAVSAKMAADVSQGKPATAAVKAQQAQSAKARPNRSRSPKVQRTELGR